Protein AF-A0A9D9XX70-F1 (afdb_monomer_lite)

Foldseek 3Di:
DVLLLVCCLPVFDVRRDLCSSCVSVVHDSVVSCVVAVGSVRVLVVLLVVLVVVLVVVVVVPVPDPPDALLVLLLSCAPQDDVSLSSLSNVVSLVVVLVPDVVSVVVVVVVLVVQLVVQQCRLCVPHDRDPLSSVLSVQLNVQSNVLRVVCSVCVVVNHSVNSSVSSCVSVVVSSVVSVD

Radius of gyration: 17.93 Å; chains: 1; bounding box: 42×32×55 Å

Structure (mmCIF, N/CA/C/O backbone):
data_AF-A0A9D9XX70-F1
#
_entry.id   AF-A0A9D9XX70-F1
#
loop_
_atom_site.group_PDB
_atom_site.id
_atom_site.type_symbol
_atom_site.label_atom_id
_atom_site.label_alt_id
_atom_site.label_comp_id
_atom_site.label_asym_id
_atom_site.label_entity_id
_atom_site.label_seq_id
_atom_site.pdbx_PDB_ins_code
_atom_site.Cartn_x
_atom_site.Cartn_y
_atom_site.Cartn_z
_atom_site.occupancy
_atom_site.B_iso_or_equiv
_atom_site.auth_seq_id
_atom_site.auth_comp_id
_atom_site.auth_asym_id
_atom_site.auth_atom_id
_atom_site.pdbx_PDB_model_num
ATOM 1 N N . MET A 1 1 ? -7.829 -6.824 15.091 1.00 89.25 1 MET A N 1
ATOM 2 C CA . MET A 1 1 ? -7.444 -5.856 14.038 1.00 89.25 1 MET A CA 1
ATOM 3 C C . MET A 1 1 ? -8.499 -5.612 12.961 1.00 89.25 1 MET A C 1
ATOM 5 O O . MET A 1 1 ? -8.676 -4.464 12.578 1.00 89.25 1 MET A O 1
ATOM 9 N N . GLN A 1 2 ? -9.238 -6.624 12.497 1.00 88.69 2 GLN A N 1
ATOM 10 C CA . GLN A 1 2 ? -10.241 -6.464 11.430 1.00 88.69 2 GLN A CA 1
ATOM 11 C C . GLN A 1 2 ? -11.270 -5.337 11.664 1.00 88.69 2 GLN A C 1
ATOM 13 O O . GLN A 1 2 ? -11.455 -4.502 10.784 1.00 88.69 2 GLN A O 1
ATOM 18 N N . CYS A 1 3 ? -11.866 -5.244 12.857 1.00 91.31 3 CYS A N 1
ATOM 19 C CA . CYS A 1 3 ? -12.809 -4.168 13.195 1.00 91.31 3 CYS A CA 1
ATOM 20 C C . CYS A 1 3 ? -12.170 -2.773 13.118 1.00 91.31 3 CYS A C 1
ATOM 22 O O . CYS A 1 3 ? -12.791 -1.819 12.665 1.00 91.31 3 CYS A O 1
ATOM 24 N N . ALA A 1 4 ? -10.895 -2.643 13.496 1.00 89.19 4 ALA A N 1
ATOM 25 C CA . ALA A 1 4 ? -10.173 -1.378 13.388 1.00 89.19 4 ALA A CA 1
ATOM 26 C C . ALA A 1 4 ? -10.016 -0.934 11.921 1.00 89.19 4 ALA A C 1
ATOM 28 O O . ALA A 1 4 ? -10.141 0.250 11.624 1.00 89.19 4 ALA A O 1
ATOM 29 N N . PHE A 1 5 ? -9.805 -1.882 11.000 1.00 88.50 5 PHE A N 1
ATOM 30 C CA . PHE A 1 5 ? -9.734 -1.609 9.561 1.00 88.50 5 PHE A CA 1
ATOM 31 C C . PHE A 1 5 ? -11.091 -1.183 9.008 1.00 88.50 5 PHE A C 1
ATOM 33 O O . PHE A 1 5 ? -11.151 -0.233 8.237 1.00 88.50 5 PHE A O 1
ATOM 40 N N . GLN A 1 6 ? -12.172 -1.840 9.435 1.00 88.94 6 GLN A N 1
ATOM 41 C CA . GLN A 1 6 ? -13.535 -1.469 9.045 1.00 88.94 6 GLN A CA 1
ATOM 42 C C . GLN A 1 6 ? -13.878 -0.048 9.506 1.00 88.94 6 GLN A C 1
ATOM 44 O O . GLN A 1 6 ? -14.380 0.741 8.710 1.00 88.94 6 GLN A O 1
ATOM 49 N N . VAL A 1 7 ? -13.534 0.315 10.749 1.00 90.19 7 VAL A N 1
ATOM 50 C CA . VAL A 1 7 ? -13.701 1.691 11.247 1.00 90.19 7 VAL A CA 1
ATOM 51 C C . VAL A 1 7 ? -12.863 2.675 10.428 1.00 90.19 7 VAL A C 1
ATOM 53 O O . VAL A 1 7 ? -13.391 3.698 10.011 1.00 90.19 7 VAL A O 1
ATOM 56 N N . LEU A 1 8 ? -11.589 2.377 10.148 1.00 88.06 8 LEU A N 1
ATOM 57 C CA . LEU A 1 8 ? -10.729 3.259 9.343 1.00 88.06 8 LEU A CA 1
ATOM 58 C C . LEU A 1 8 ? -11.250 3.460 7.918 1.00 88.06 8 LEU A C 1
ATOM 60 O O . LEU A 1 8 ? -11.256 4.582 7.422 1.00 88.06 8 LEU A O 1
ATOM 64 N N . ALA A 1 9 ? -11.670 2.385 7.258 1.00 86.56 9 ALA A N 1
ATOM 65 C CA . ALA A 1 9 ? -12.127 2.431 5.878 1.00 86.56 9 ALA A CA 1
ATOM 66 C C . ALA A 1 9 ? -13.504 3.092 5.730 1.00 86.56 9 ALA A C 1
ATOM 68 O O . ALA A 1 9 ? -13.751 3.760 4.728 1.00 86.56 9 ALA A O 1
ATOM 69 N N . ARG A 1 10 ? -14.397 2.917 6.714 1.00 87.06 10 ARG A N 1
ATOM 70 C CA . ARG A 1 10 ? -15.751 3.488 6.704 1.00 87.06 10 ARG A CA 1
ATOM 71 C C . ARG A 1 10 ? -15.791 4.918 7.238 1.00 87.06 10 ARG A C 1
ATOM 73 O O . ARG A 1 10 ? -16.400 5.779 6.614 1.00 87.06 10 ARG A O 1
ATOM 80 N N . ASP A 1 11 ? -15.155 5.160 8.383 1.00 85.00 11 ASP A N 1
ATOM 81 C CA . ASP A 1 11 ? -15.318 6.393 9.163 1.00 85.00 11 ASP A CA 1
ATOM 82 C C . ASP A 1 11 ? -14.087 7.322 9.077 1.00 85.00 11 ASP A C 1
ATOM 84 O O . ASP A 1 11 ? -14.099 8.431 9.620 1.00 85.00 11 ASP A O 1
ATOM 88 N N . GLY A 1 12 ? -13.008 6.878 8.422 1.00 81.38 12 GLY A N 1
ATOM 89 C CA . GLY A 1 12 ? -11.756 7.620 8.318 1.00 81.38 12 GLY A CA 1
ATOM 90 C C . GLY A 1 12 ? -10.986 7.724 9.641 1.00 81.38 12 GLY A C 1
ATOM 91 O O . GLY A 1 12 ? -11.297 7.095 10.652 1.00 81.38 12 GLY A O 1
ATOM 92 N N . LEU A 1 13 ? -9.930 8.542 9.639 1.00 79.44 13 LEU A N 1
ATOM 93 C CA . LEU A 1 13 ? -9.047 8.721 10.801 1.00 79.44 13 LEU A CA 1
ATOM 94 C C . LEU A 1 13 ? -9.643 9.519 11.951 1.00 79.44 13 LEU A C 1
ATOM 96 O O . LEU A 1 13 ? -9.263 9.307 13.104 1.00 79.44 13 LEU A O 1
ATOM 100 N N . GLU A 1 14 ? -10.486 10.497 11.631 1.00 77.31 14 GLU A N 1
ATOM 101 C CA . GLU A 1 14 ? -11.054 11.411 12.621 1.00 77.31 14 GLU A CA 1
ATOM 102 C C . GLU A 1 14 ? -11.877 10.619 13.641 1.00 77.31 14 GLU A C 1
ATOM 104 O O . GLU A 1 14 ? -11.680 10.740 14.850 1.00 77.31 14 GLU A O 1
ATOM 109 N N . SER A 1 15 ? -12.678 9.684 13.134 1.00 78.31 15 SER A N 1
ATOM 110 C CA . SER A 1 15 ? -13.492 8.764 13.926 1.00 78.31 15 SER A CA 1
ATOM 111 C C . SER A 1 15 ? -12.718 7.552 14.457 1.00 78.31 15 SER A C 1
ATOM 113 O O . SER A 1 15 ? -13.273 6.750 15.214 1.00 78.31 15 SER A O 1
ATOM 115 N N . PHE A 1 16 ? -11.441 7.382 14.092 1.00 85.25 16 PHE A N 1
ATOM 116 C CA . PHE A 1 16 ? -10.642 6.249 14.546 1.00 85.25 16 PHE A CA 1
ATOM 117 C C . PHE A 1 16 ? -10.208 6.440 16.002 1.00 85.25 16 PHE A C 1
ATOM 119 O O . PHE A 1 16 ? -9.296 7.209 16.317 1.00 85.25 16 PHE A O 1
ATOM 126 N N . ALA A 1 17 ? -10.887 5.738 16.906 1.00 88.25 17 ALA A N 1
ATOM 127 C CA . ALA A 1 17 ? -10.658 5.807 18.342 1.00 88.25 17 ALA A CA 1
ATOM 128 C C . ALA A 1 17 ? -10.858 4.438 18.994 1.00 88.25 17 ALA A C 1
ATOM 130 O O . ALA A 1 17 ? -11.697 3.649 18.559 1.00 88.25 17 ALA A O 1
ATOM 131 N N . MET A 1 18 ? -10.155 4.190 20.100 1.00 91.31 18 MET A N 1
ATOM 132 C CA . MET A 1 18 ? -10.226 2.922 20.839 1.00 91.31 18 MET A CA 1
ATOM 133 C C . MET A 1 18 ? -11.663 2.542 21.216 1.00 91.31 18 MET A C 1
ATOM 135 O O . MET A 1 18 ? -12.067 1.399 21.035 1.00 91.31 18 MET A O 1
ATOM 139 N N . ARG A 1 19 ? -12.478 3.515 21.652 1.00 91.44 19 ARG A N 1
ATOM 140 C CA . ARG A 1 19 ? -13.901 3.301 21.965 1.00 91.44 19 ARG A CA 1
ATOM 141 C C . ARG A 1 19 ? -14.720 2.870 20.745 1.00 91.44 19 ARG A C 1
ATOM 143 O O . ARG A 1 19 ? -15.584 2.012 20.877 1.00 91.44 19 ARG A O 1
ATOM 150 N N . ARG A 1 20 ? -14.458 3.458 19.574 1.00 91.25 20 ARG A N 1
ATOM 151 C CA . ARG A 1 20 ? -15.148 3.112 18.320 1.00 91.25 20 ARG A CA 1
ATOM 152 C C . ARG A 1 20 ? -14.764 1.712 17.857 1.00 91.25 20 ARG A C 1
ATOM 154 O O . ARG A 1 20 ? -15.638 0.944 17.482 1.00 91.25 20 ARG A O 1
ATOM 161 N N . VAL A 1 21 ? -13.487 1.352 17.978 1.00 92.06 21 VAL A N 1
ATOM 162 C CA . VAL A 1 21 ? -13.020 -0.012 17.694 1.00 92.06 21 VAL A CA 1
ATOM 163 C C . VAL A 1 21 ? -13.613 -1.024 18.675 1.00 92.06 21 VAL A C 1
ATOM 165 O O . VAL A 1 21 ? -14.021 -2.093 18.241 1.00 92.06 21 VAL A O 1
ATOM 168 N N . ALA A 1 22 ? -13.726 -0.687 19.965 1.00 92.69 22 ALA A N 1
ATOM 169 C CA . ALA A 1 22 ? -14.385 -1.540 20.956 1.00 92.69 22 ALA A CA 1
ATOM 170 C C . ALA A 1 22 ? -15.858 -1.799 20.596 1.00 92.69 22 ALA A C 1
ATOM 172 O O . ALA A 1 22 ? -16.311 -2.940 20.621 1.00 92.69 22 ALA A O 1
ATOM 173 N N . GLN A 1 23 ? -16.582 -0.743 20.208 1.00 93.69 23 GLN A N 1
ATOM 174 C CA . GLN A 1 23 ? -17.973 -0.839 19.759 1.00 93.69 23 GLN A CA 1
ATOM 175 C C . GLN A 1 23 ? -18.112 -1.721 18.515 1.00 93.69 23 GLN A C 1
ATOM 177 O O . GLN A 1 23 ? -18.938 -2.627 18.516 1.00 93.69 23 GLN A O 1
ATOM 182 N N . GLU A 1 24 ? -17.284 -1.500 17.491 1.00 94.25 24 GLU A N 1
ATOM 183 C CA . GLU A 1 24 ? -17.282 -2.320 16.272 1.00 94.25 24 GLU A CA 1
ATOM 184 C C . GLU A 1 24 ? -16.932 -3.789 16.567 1.00 94.25 24 GLU A C 1
ATOM 186 O O . GLU A 1 24 ? -17.471 -4.698 15.947 1.00 94.25 24 GLU A O 1
ATOM 191 N N . ALA A 1 25 ? -16.045 -4.033 17.537 1.00 93.06 25 ALA A N 1
ATOM 192 C CA . ALA A 1 25 ? -15.636 -5.372 17.955 1.00 93.06 25 ALA A CA 1
ATOM 193 C C . ALA A 1 25 ? -16.610 -6.047 18.939 1.00 93.06 25 ALA A C 1
ATOM 195 O O . ALA A 1 25 ? -16.367 -7.186 19.337 1.00 93.06 25 ALA A O 1
ATOM 196 N N . GLY A 1 26 ? -17.676 -5.362 19.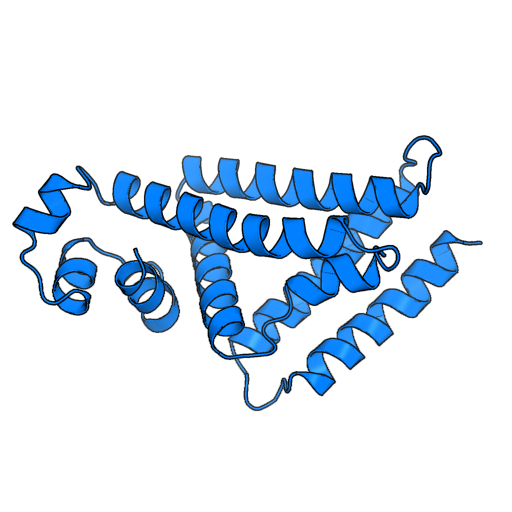371 1.00 94.44 26 GLY A N 1
ATOM 197 C CA . GLY A 1 26 ? -18.617 -5.885 20.364 1.00 94.44 26 GLY A CA 1
ATOM 198 C C . GLY A 1 26 ? -17.983 -6.156 21.733 1.00 94.44 26 GLY A C 1
ATOM 199 O O . GLY A 1 26 ? -18.441 -7.039 22.455 1.00 94.44 26 GLY A O 1
ATOM 200 N N . CYS A 1 27 ? -16.917 -5.433 22.094 1.00 94.75 27 CYS A N 1
ATOM 201 C CA . CYS A 1 27 ? -16.175 -5.649 23.333 1.00 94.75 27 CYS A CA 1
ATOM 202 C C . CYS A 1 27 ? -16.079 -4.388 24.203 1.00 94.75 27 CYS A C 1
ATOM 204 O O . CYS A 1 27 ? -16.468 -3.283 23.817 1.00 94.75 27 CYS A O 1
ATOM 206 N N . THR A 1 28 ? -15.579 -4.551 25.430 1.00 94.50 28 THR A N 1
ATOM 207 C CA . THR A 1 28 ? -15.404 -3.426 26.352 1.00 94.50 28 THR A CA 1
ATOM 208 C C . THR A 1 28 ? -14.179 -2.596 25.975 1.00 94.50 28 THR A C 1
ATOM 210 O O . THR A 1 28 ? -13.170 -3.110 25.490 1.00 94.50 28 THR A O 1
ATOM 213 N N . ILE A 1 29 ? -14.222 -1.295 26.274 1.00 92.56 29 ILE A N 1
ATOM 214 C CA . ILE A 1 29 ? -13.047 -0.428 26.109 1.00 92.56 29 ILE A CA 1
ATOM 215 C C . ILE A 1 29 ? -11.864 -0.900 26.970 1.00 92.56 29 ILE A C 1
ATOM 217 O O . ILE A 1 29 ? -10.721 -0.784 26.546 1.00 92.56 29 ILE A O 1
ATOM 221 N N . GLY A 1 30 ? -12.142 -1.496 28.137 1.00 93.81 30 GLY A N 1
ATOM 222 C CA . GLY A 1 30 ? -11.124 -2.080 29.012 1.00 93.81 30 GLY A CA 1
ATOM 223 C C . GLY A 1 30 ? -10.350 -3.216 28.344 1.00 93.81 30 GLY A C 1
ATOM 224 O O . GLY A 1 30 ? -9.136 -3.285 28.498 1.00 93.81 30 GLY A O 1
ATOM 225 N N . LEU A 1 31 ? -11.019 -4.050 27.537 1.00 92.06 31 LEU A N 1
ATOM 226 C CA . LEU A 1 31 ? -10.341 -5.090 26.764 1.00 92.06 31 LEU A CA 1
ATOM 227 C C . LEU A 1 31 ? -9.423 -4.484 25.698 1.00 92.06 31 LEU A C 1
ATOM 229 O O . LEU A 1 31 ? -8.306 -4.950 25.533 1.00 92.06 31 LEU A O 1
ATOM 233 N N . ILE A 1 32 ? -9.847 -3.427 25.001 1.00 92.94 32 ILE A N 1
ATOM 234 C CA . ILE A 1 32 ? -8.985 -2.745 24.020 1.00 92.94 32 ILE A CA 1
ATOM 235 C C . ILE A 1 32 ? -7.781 -2.084 24.710 1.00 92.94 32 ILE A C 1
ATOM 237 O O . ILE A 1 32 ? -6.666 -2.222 24.216 1.00 92.94 32 ILE A O 1
ATOM 241 N N . ASN A 1 33 ? -7.984 -1.448 25.870 1.00 92.50 33 ASN A N 1
ATOM 242 C CA . ASN A 1 33 ? -6.913 -0.853 26.681 1.00 92.50 33 ASN A CA 1
ATOM 243 C C . ASN A 1 33 ? -5.898 -1.889 27.199 1.00 92.50 33 ASN A C 1
ATOM 245 O O . ASN A 1 33 ? -4.765 -1.531 27.495 1.00 92.50 33 ASN A O 1
ATOM 249 N N . HIS A 1 34 ? -6.286 -3.164 27.319 1.00 91.88 34 HIS A N 1
ATOM 250 C CA . HIS A 1 34 ? -5.357 -4.239 27.671 1.00 91.88 34 HIS A CA 1
ATOM 251 C C . HIS A 1 34 ? -4.342 -4.525 26.550 1.00 91.88 34 HIS A C 1
ATOM 253 O O . HIS A 1 34 ? -3.206 -4.885 26.837 1.00 91.88 34 HIS A O 1
ATOM 259 N N . TRP A 1 35 ? -4.741 -4.347 25.285 1.00 89.56 35 TRP A N 1
ATOM 260 C CA . TRP A 1 35 ? -3.894 -4.607 24.112 1.00 89.56 35 TRP A CA 1
ATOM 261 C C . TRP A 1 35 ? -3.174 -3.364 23.588 1.00 89.56 35 TRP A C 1
ATOM 263 O O . TRP A 1 35 ? -2.088 -3.478 23.025 1.00 89.56 35 TRP A O 1
ATOM 273 N N . PHE A 1 36 ? -3.773 -2.184 23.744 1.00 92.56 36 PHE A N 1
ATOM 274 C CA . PHE A 1 36 ? -3.232 -0.925 23.241 1.00 92.56 36 PHE A CA 1
ATOM 275 C C . PHE A 1 36 ? -3.281 0.120 24.347 1.00 92.56 36 PHE A C 1
ATOM 277 O O . PHE A 1 36 ? -4.359 0.455 24.832 1.00 92.56 36 PHE A O 1
ATOM 284 N N . SER A 1 37 ? -2.127 0.663 24.724 1.00 89.75 37 SER A N 1
ATOM 285 C CA . SER A 1 37 ? -2.041 1.663 25.794 1.00 89.75 37 SER A CA 1
ATOM 286 C C . SER A 1 37 ? -2.476 3.055 25.326 1.00 89.75 37 SER A C 1
ATOM 288 O O . SER A 1 37 ? -2.776 3.923 26.143 1.00 89.75 37 SER A O 1
ATOM 290 N N . SER A 1 38 ? -2.514 3.281 24.010 1.00 89.25 38 SER A N 1
ATOM 291 C CA . SER A 1 38 ? -2.839 4.566 23.394 1.00 89.25 38 SER A CA 1
ATOM 292 C C . SER A 1 38 ? -3.485 4.417 22.009 1.00 89.25 38 SER A C 1
ATOM 294 O O . SER A 1 38 ? -3.467 3.349 21.384 1.00 89.25 38 SER A O 1
ATOM 296 N N . LYS A 1 39 ? -4.036 5.524 21.487 1.00 85.06 39 LYS A N 1
ATOM 297 C CA . LYS A 1 39 ? -4.493 5.600 20.088 1.00 85.06 39 LYS A CA 1
ATOM 298 C C . LYS A 1 39 ? -3.317 5.391 19.132 1.00 85.06 39 LYS A C 1
ATOM 300 O O . LYS A 1 39 ? -3.488 4.769 18.087 1.00 85.06 39 LYS A O 1
ATOM 305 N N . GLU A 1 40 ? -2.141 5.888 19.488 1.00 84.94 40 GLU A N 1
ATOM 306 C CA . GLU A 1 40 ? -0.900 5.753 18.732 1.00 84.94 40 GLU A CA 1
ATOM 307 C C . GLU A 1 40 ? -0.468 4.286 18.613 1.00 84.94 40 GLU A C 1
ATOM 309 O O . GLU A 1 40 ? -0.083 3.856 17.521 1.00 84.94 40 GLU A O 1
ATOM 314 N N . ASP A 1 41 ? -0.605 3.497 19.682 1.00 88.19 41 ASP A N 1
ATOM 315 C CA . ASP A 1 41 ? -0.323 2.055 19.660 1.00 88.19 41 ASP A CA 1
ATOM 316 C C . ASP A 1 41 ? -1.295 1.320 18.738 1.00 88.19 41 ASP A C 1
ATOM 318 O O . ASP A 1 41 ? -0.882 0.522 17.896 1.00 88.19 41 ASP A O 1
ATOM 322 N N . LEU A 1 42 ? -2.588 1.644 18.830 1.00 89.19 42 LEU A N 1
ATOM 323 C CA . LEU A 1 42 ? -3.617 1.077 17.958 1.00 89.19 42 LEU A CA 1
ATOM 324 C C . LEU A 1 42 ? -3.374 1.429 16.479 1.00 89.19 42 LEU A C 1
ATOM 326 O O . LEU A 1 42 ? -3.517 0.574 15.606 1.00 89.19 42 LEU A O 1
ATOM 330 N N . VAL A 1 43 ? -2.989 2.675 16.182 1.00 87.19 43 VAL A N 1
ATOM 331 C CA . VAL A 1 43 ? -2.608 3.122 14.830 1.00 87.19 43 VAL A CA 1
ATOM 332 C C . VAL A 1 43 ? -1.389 2.354 14.327 1.00 87.19 43 VAL A C 1
ATOM 334 O O . VAL A 1 43 ? -1.379 1.911 13.181 1.00 87.19 43 VAL A O 1
ATOM 337 N N . THR A 1 44 ? -0.370 2.189 15.169 1.00 86.31 44 THR A N 1
ATOM 338 C CA . THR A 1 44 ? 0.865 1.479 14.814 1.00 86.31 44 THR A CA 1
ATOM 339 C C . THR A 1 44 ? 0.585 0.006 14.531 1.00 86.31 44 THR A C 1
ATOM 341 O O . THR A 1 44 ? 1.038 -0.525 13.518 1.00 86.31 44 THR A O 1
ATOM 344 N N . ALA A 1 45 ? -0.231 -0.641 15.365 1.00 89.06 45 ALA A N 1
ATOM 345 C CA . ALA A 1 45 ? -0.677 -2.010 15.140 1.00 89.06 45 ALA A CA 1
ATOM 346 C C . ALA A 1 45 ? -1.496 -2.140 13.847 1.00 89.06 45 ALA A C 1
ATOM 348 O O . ALA A 1 45 ? -1.275 -3.065 13.068 1.00 89.06 45 ALA A O 1
ATOM 349 N N . ALA A 1 46 ? -2.389 -1.184 13.570 1.00 89.25 46 ALA A N 1
ATOM 350 C CA . ALA A 1 46 ? -3.141 -1.151 12.319 1.00 89.25 46 ALA A CA 1
ATOM 351 C C . ALA A 1 46 ? -2.245 -0.989 11.087 1.00 89.25 46 ALA A C 1
ATOM 353 O O . ALA A 1 46 ? -2.474 -1.640 10.069 1.00 89.25 46 ALA A O 1
ATOM 354 N N . TRP A 1 47 ? -1.214 -0.152 11.180 1.00 87.56 47 TRP A N 1
ATOM 355 C CA . TRP A 1 47 ? -0.238 0.030 10.113 1.00 87.56 47 TRP A CA 1
ATOM 356 C C . TRP A 1 47 ? 0.553 -1.257 9.844 1.00 87.56 47 TRP A C 1
ATOM 358 O O . TRP A 1 47 ? 0.704 -1.656 8.689 1.00 87.56 47 TRP A O 1
ATOM 368 N N . ASN A 1 48 ? 1.037 -1.920 10.897 1.00 87.44 48 ASN A N 1
ATOM 369 C CA . ASN A 1 48 ? 1.818 -3.152 10.772 1.00 87.44 48 ASN A CA 1
ATOM 370 C C . ASN A 1 48 ? 0.990 -4.290 10.164 1.00 87.44 48 ASN A C 1
ATOM 372 O O . ASN A 1 48 ? 1.440 -4.920 9.214 1.00 87.44 48 ASN A O 1
ATOM 376 N N . GLU A 1 49 ? -0.251 -4.471 10.618 1.00 88.81 49 GLU A N 1
ATOM 377 C CA . GLU A 1 49 ? -1.194 -5.425 10.023 1.00 88.81 49 GLU A CA 1
ATOM 378 C C . GLU A 1 49 ? -1.417 -5.140 8.523 1.00 88.81 49 GLU A C 1
ATOM 380 O O . GLU A 1 49 ? -1.499 -6.061 7.711 1.00 88.81 49 GLU A O 1
ATOM 385 N N . ALA A 1 50 ? -1.501 -3.864 8.122 1.00 86.06 50 ALA A N 1
ATOM 386 C CA . ALA A 1 50 ? -1.715 -3.499 6.721 1.00 86.06 50 ALA A CA 1
ATOM 387 C C . ALA A 1 50 ? -0.496 -3.866 5.860 1.00 86.06 50 ALA A C 1
ATOM 389 O O . ALA A 1 50 ? -0.658 -4.393 4.757 1.00 86.06 50 ALA A O 1
ATOM 390 N N . LEU A 1 51 ? 0.715 -3.638 6.381 1.00 84.19 51 LEU A N 1
ATOM 391 C CA . LEU A 1 51 ? 1.958 -4.079 5.745 1.00 84.19 51 LEU A CA 1
ATOM 392 C C . LEU A 1 51 ? 2.044 -5.604 5.653 1.00 84.19 51 LEU A C 1
ATOM 394 O O . LEU A 1 51 ? 2.443 -6.124 4.616 1.00 84.19 51 LEU A O 1
ATOM 398 N N . GLU A 1 52 ? 1.673 -6.330 6.705 1.00 86.06 52 GLU A N 1
ATOM 399 C CA . GLU A 1 52 ? 1.697 -7.795 6.707 1.00 86.06 52 GLU A CA 1
ATOM 400 C C . GLU A 1 52 ? 0.756 -8.376 5.650 1.00 86.06 52 GLU A C 1
ATOM 402 O O . GLU A 1 52 ? 1.169 -9.246 4.885 1.00 86.06 52 GLU A O 1
ATOM 407 N N . ARG A 1 53 ? -0.463 -7.839 5.515 1.00 83.38 53 ARG A N 1
ATOM 408 C CA . ARG A 1 53 ? -1.411 -8.247 4.462 1.00 83.38 53 ARG A CA 1
ATOM 409 C C . ARG A 1 53 ? -0.885 -7.969 3.057 1.00 83.38 53 ARG A C 1
ATOM 411 O O . ARG A 1 53 ? -1.018 -8.809 2.164 1.00 83.38 53 ARG A O 1
ATOM 418 N N . GLU A 1 54 ? -0.270 -6.806 2.851 1.00 80.44 54 GLU A N 1
ATOM 419 C CA . GLU A 1 54 ? 0.363 -6.455 1.577 1.00 80.44 54 GLU A CA 1
ATOM 420 C C . GLU A 1 54 ? 1.540 -7.395 1.250 1.00 80.44 54 GLU A C 1
ATOM 422 O O . GLU A 1 54 ? 1.664 -7.879 0.118 1.00 80.44 54 GLU A O 1
ATOM 427 N N . ASN A 1 55 ? 2.386 -7.689 2.239 1.00 80.31 55 ASN A N 1
ATOM 428 C CA . ASN A 1 55 ? 3.562 -8.545 2.092 1.00 80.31 55 ASN A CA 1
ATOM 429 C C . ASN A 1 55 ? 3.187 -10.011 1.866 1.00 80.31 55 ASN A C 1
ATOM 431 O O . ASN A 1 55 ? 3.751 -10.639 0.972 1.00 80.31 55 ASN A O 1
ATOM 435 N N . ALA A 1 56 ? 2.211 -10.539 2.608 1.00 80.31 56 ALA A N 1
ATOM 436 C CA . ALA A 1 56 ? 1.716 -11.903 2.442 1.00 80.31 56 ALA A CA 1
ATOM 437 C C . ALA A 1 56 ? 1.199 -12.124 1.017 1.00 80.31 56 ALA A C 1
ATOM 439 O O . ALA A 1 56 ? 1.611 -13.065 0.347 1.00 80.31 56 ALA A O 1
ATOM 440 N N . ARG A 1 57 ? 0.418 -11.173 0.481 1.00 74.56 57 ARG A N 1
ATOM 441 C CA . ARG A 1 57 ? 0.029 -11.215 -0.935 1.00 74.56 57 ARG A CA 1
ATOM 442 C C . ARG A 1 57 ? 1.234 -11.157 -1.869 1.00 74.56 57 ARG A C 1
ATOM 444 O O . ARG A 1 57 ? 1.117 -11.582 -3.011 1.00 74.56 57 ARG A O 1
ATOM 451 N N . SER A 1 58 ? 2.330 -10.496 -1.483 1.00 69.38 58 SER A N 1
ATOM 452 C CA . SER A 1 58 ? 3.518 -10.266 -2.332 1.00 69.38 58 SER A CA 1
ATOM 453 C C . SER A 1 58 ? 4.409 -11.487 -2.461 1.00 69.38 58 SER A C 1
ATOM 455 O O . SER A 1 58 ? 4.938 -11.719 -3.548 1.00 69.38 58 SER A O 1
ATOM 457 N N . ALA A 1 59 ? 4.499 -12.294 -1.408 1.00 67.81 59 ALA A N 1
ATOM 458 C CA . ALA A 1 59 ? 5.265 -13.532 -1.407 1.00 67.81 59 ALA A CA 1
ATOM 459 C C . ALA A 1 59 ? 4.795 -14.520 -2.494 1.00 67.81 59 ALA A C 1
ATOM 461 O O . ALA A 1 59 ? 5.630 -15.081 -3.198 1.00 67.81 59 ALA A O 1
ATOM 462 N N . ASP A 1 60 ? 3.482 -14.640 -2.713 1.00 63.31 60 ASP A N 1
ATOM 463 C CA . ASP A 1 60 ? 2.897 -15.588 -3.679 1.00 63.31 60 ASP A CA 1
ATOM 464 C C . ASP A 1 60 ? 3.194 -15.267 -5.152 1.00 63.31 60 ASP A C 1
ATOM 466 O O . ASP A 1 60 ? 3.052 -16.126 -6.016 1.00 63.31 60 ASP A O 1
ATOM 470 N N . VAL A 1 61 ? 3.572 -14.025 -5.469 1.00 59.53 61 VAL A N 1
ATOM 471 C CA . VAL A 1 61 ? 3.793 -13.584 -6.860 1.00 59.53 61 VAL A CA 1
ATOM 472 C C . VAL A 1 61 ? 5.276 -13.517 -7.207 1.00 59.53 61 VAL A C 1
ATOM 474 O O . VAL A 1 61 ? 5.645 -13.770 -8.353 1.00 59.53 61 VAL A O 1
ATOM 477 N N . LEU A 1 62 ? 6.130 -13.227 -6.222 1.00 60.22 62 LEU A N 1
ATOM 478 C CA . LEU A 1 62 ? 7.588 -13.235 -6.382 1.00 60.22 62 LEU A CA 1
ATOM 479 C C . LEU A 1 62 ? 8.145 -14.633 -6.695 1.00 60.22 62 LEU A C 1
ATOM 481 O O . LEU A 1 62 ? 9.256 -14.740 -7.201 1.00 60.22 62 LEU A O 1
ATOM 485 N N . SER A 1 63 ? 7.379 -15.688 -6.414 1.00 58.00 63 SER A N 1
ATOM 486 C CA . SER A 1 63 ? 7.714 -17.083 -6.713 1.00 58.00 63 SER A CA 1
ATOM 487 C C . SER A 1 63 ? 7.292 -17.544 -8.115 1.00 58.00 63 SER A C 1
ATOM 489 O O . SER A 1 63 ? 7.504 -18.705 -8.457 1.00 58.00 63 SER A O 1
ATOM 491 N N . THR A 1 64 ? 6.693 -16.666 -8.930 1.00 58.81 64 THR A N 1
ATOM 492 C CA . THR A 1 64 ? 6.213 -17.008 -10.279 1.00 58.81 64 THR A CA 1
ATOM 493 C C . THR A 1 64 ? 7.121 -16.439 -11.371 1.00 58.81 64 THR A C 1
ATOM 495 O O . THR A 1 64 ? 7.539 -15.284 -11.294 1.00 58.81 64 THR A O 1
ATOM 498 N N . ASP A 1 65 ? 7.330 -17.195 -12.455 1.00 53.62 65 ASP A N 1
ATOM 499 C CA . ASP A 1 65 ? 8.082 -16.763 -13.653 1.00 53.62 65 ASP A CA 1
ATOM 500 C C . ASP A 1 65 ? 7.445 -15.556 -14.391 1.00 53.62 65 ASP A C 1
ATOM 502 O O . ASP A 1 65 ? 8.007 -15.024 -15.345 1.00 53.62 65 ASP A O 1
ATOM 506 N N . ALA A 1 66 ? 6.269 -15.088 -13.949 1.00 59.03 66 ALA A N 1
ATOM 507 C CA . ALA A 1 66 ? 5.510 -13.972 -14.520 1.00 59.03 66 ALA A CA 1
ATOM 508 C C . ALA A 1 66 ? 5.701 -12.629 -13.772 1.00 59.03 66 ALA A C 1
ATOM 510 O O . ALA A 1 66 ? 4.899 -11.693 -13.930 1.00 59.03 66 ALA A O 1
ATOM 511 N N . PHE A 1 67 ? 6.728 -12.509 -12.924 1.00 74.25 67 PHE A N 1
ATOM 512 C CA . PHE A 1 67 ? 7.007 -11.269 -12.199 1.00 74.25 67 PHE A CA 1
ATOM 513 C C . PHE A 1 67 ? 7.456 -10.149 -13.154 1.00 74.25 67 PHE A C 1
ATOM 515 O O . PHE A 1 67 ? 8.463 -10.248 -13.848 1.00 74.25 67 PHE A O 1
ATOM 522 N N . SER A 1 68 ? 6.681 -9.065 -13.212 1.00 85.19 68 SER A N 1
ATOM 523 C CA . SER A 1 68 ? 6.890 -7.927 -14.110 1.00 85.19 68 SER A CA 1
ATOM 524 C C . SER A 1 68 ? 6.462 -6.624 -13.438 1.00 85.19 68 SER A C 1
ATOM 526 O O . SER A 1 68 ? 5.712 -6.627 -12.463 1.00 85.19 68 SER A O 1
ATOM 528 N N . VAL A 1 69 ? 6.865 -5.487 -14.010 1.00 88.44 69 VAL A N 1
ATOM 529 C CA . VAL A 1 69 ? 6.388 -4.147 -13.617 1.00 88.44 69 VAL A CA 1
ATOM 530 C C . VAL A 1 69 ? 4.857 -4.088 -13.538 1.00 88.44 69 VAL A C 1
ATOM 532 O O . VAL A 1 69 ? 4.293 -3.602 -12.557 1.00 88.44 69 VAL A O 1
ATOM 535 N N . ALA A 1 70 ? 4.174 -4.620 -14.555 1.00 89.38 70 ALA A N 1
ATOM 536 C CA . ALA A 1 70 ? 2.719 -4.593 -14.625 1.00 89.38 70 ALA A CA 1
ATOM 537 C C . ALA A 1 70 ? 2.076 -5.485 -13.555 1.00 89.38 70 ALA A C 1
ATOM 539 O O . ALA A 1 70 ? 1.130 -5.051 -12.897 1.00 89.38 70 ALA A O 1
ATOM 540 N N . SER A 1 71 ? 2.593 -6.702 -13.345 1.00 87.06 71 SER A N 1
ATOM 541 C CA . SER A 1 71 ? 2.067 -7.597 -12.309 1.00 87.06 71 SER A CA 1
ATOM 542 C C . SER A 1 71 ? 2.366 -7.086 -10.900 1.00 87.06 71 SER A C 1
ATOM 544 O O . SER A 1 71 ? 1.513 -7.240 -10.032 1.00 87.06 71 SER A O 1
ATOM 546 N N . LEU A 1 72 ? 3.490 -6.393 -10.672 1.00 87.94 72 LEU A N 1
ATOM 547 C CA . LEU A 1 72 ? 3.786 -5.745 -9.392 1.00 87.94 72 LEU A CA 1
ATOM 548 C C . LEU A 1 72 ? 2.773 -4.631 -9.070 1.00 87.94 72 LEU A C 1
ATOM 550 O O . LEU A 1 72 ? 2.207 -4.604 -7.979 1.00 87.94 72 LEU A O 1
ATOM 554 N N . LEU A 1 73 ? 2.501 -3.736 -10.022 1.00 91.50 73 LEU A N 1
ATOM 555 C CA . LEU A 1 73 ? 1.607 -2.591 -9.809 1.00 91.50 73 LEU A CA 1
ATOM 556 C C . LEU A 1 73 ? 0.125 -2.985 -9.758 1.00 91.50 73 LEU A C 1
ATOM 558 O O . LEU A 1 73 ? -0.644 -2.403 -8.994 1.00 91.50 73 LEU A O 1
ATOM 562 N N . ALA A 1 74 ? -0.286 -4.000 -10.524 1.00 90.88 74 ALA A N 1
ATOM 563 C CA . ALA A 1 74 ? -1.674 -4.460 -10.560 1.00 90.88 74 ALA A CA 1
ATOM 564 C C . ALA A 1 74 ? -2.178 -4.999 -9.208 1.00 90.88 74 ALA A C 1
ATOM 566 O O . ALA A 1 74 ? -3.385 -5.044 -8.974 1.00 90.88 74 ALA A O 1
ATOM 567 N N . ARG A 1 75 ? -1.272 -5.390 -8.306 1.00 87.56 75 ARG A N 1
ATOM 568 C CA . ARG A 1 75 ? -1.591 -5.933 -6.973 1.00 87.56 75 ARG A CA 1
ATOM 569 C C . ARG A 1 75 ? -2.151 -4.895 -6.009 1.00 87.56 75 ARG A C 1
ATOM 571 O O . ARG A 1 75 ? -2.817 -5.258 -5.040 1.00 87.56 75 ARG A O 1
ATOM 578 N N . SER A 1 76 ? -1.868 -3.625 -6.265 1.00 89.00 76 SER A N 1
ATOM 579 C CA . SER A 1 76 ? -2.367 -2.512 -5.463 1.00 89.00 76 SER A CA 1
ATOM 580 C C . SER A 1 76 ? -3.755 -2.049 -5.908 1.00 89.00 76 SER A C 1
ATOM 582 O O . SER A 1 76 ? -4.379 -1.256 -5.212 1.00 89.00 76 SER A O 1
ATOM 584 N N . LEU A 1 77 ? -4.260 -2.555 -7.042 1.00 94.50 77 LEU A N 1
ATOM 585 C CA . LEU A 1 77 ? -5.558 -2.156 -7.575 1.00 94.50 77 LEU A CA 1
ATOM 586 C C . LEU A 1 77 ? -6.714 -2.701 -6.710 1.00 94.50 77 LEU A C 1
ATOM 588 O O . LEU A 1 77 ? -6.768 -3.912 -6.460 1.00 94.50 77 LEU A O 1
ATOM 592 N N . PRO A 1 78 ? -7.686 -1.860 -6.308 1.00 95.81 78 PRO A N 1
ATOM 593 C CA . PRO A 1 78 ? -8.854 -2.262 -5.526 1.00 95.81 78 PRO A CA 1
ATOM 594 C C . PRO A 1 78 ? -9.913 -2.947 -6.407 1.00 95.81 78 PRO A C 1
ATOM 596 O O . PRO A 1 78 ? -11.013 -2.443 -6.630 1.00 95.81 78 PRO A O 1
ATOM 599 N N . ILE A 1 79 ? -9.574 -4.121 -6.941 1.00 95.31 79 ILE A N 1
ATOM 600 C CA . ILE A 1 79 ? -10.412 -4.873 -7.891 1.00 95.31 79 ILE A CA 1
ATOM 601 C C . ILE A 1 79 ? -11.540 -5.682 -7.231 1.00 95.31 79 ILE A C 1
ATOM 603 O O . ILE A 1 79 ? -12.347 -6.290 -7.932 1.00 95.31 79 ILE A O 1
ATOM 607 N N . ASN A 1 80 ? -11.580 -5.732 -5.901 1.00 93.69 80 ASN A N 1
ATOM 608 C CA . ASN A 1 80 ? -12.633 -6.366 -5.111 1.00 93.69 80 ASN A CA 1
ATOM 609 C C . ASN A 1 80 ? -12.812 -5.618 -3.780 1.00 93.69 80 ASN A C 1
ATOM 611 O O . ASN A 1 80 ? -12.002 -4.755 -3.442 1.00 93.69 80 ASN A O 1
ATOM 615 N N . GLU A 1 81 ? -13.855 -5.957 -3.019 1.00 91.12 81 GLU A N 1
ATOM 616 C CA . GLU A 1 81 ? -14.192 -5.231 -1.789 1.00 91.12 81 GLU A CA 1
ATOM 617 C C . GLU A 1 81 ? -13.091 -5.306 -0.724 1.00 91.12 81 GLU A C 1
ATOM 619 O O . GLU A 1 81 ? -12.788 -4.297 -0.097 1.00 91.12 81 GLU A O 1
ATOM 624 N N . ALA A 1 82 ? -12.435 -6.456 -0.552 1.00 88.94 82 ALA A N 1
ATOM 625 C CA . ALA A 1 82 ? -11.346 -6.587 0.417 1.00 88.94 82 ALA A CA 1
ATOM 626 C C . ALA A 1 82 ? -10.176 -5.645 0.080 1.00 88.94 82 ALA A C 1
ATOM 628 O O . ALA A 1 82 ? -9.707 -4.896 0.935 1.00 88.94 82 ALA A O 1
ATOM 629 N N . LEU A 1 83 ? -9.765 -5.611 -1.190 1.00 91.00 83 LEU A N 1
ATOM 630 C CA . LEU A 1 83 ? -8.707 -4.718 -1.666 1.00 91.00 83 LEU A CA 1
ATOM 631 C C . LEU A 1 83 ? -9.137 -3.248 -1.654 1.00 91.00 83 LEU A C 1
ATOM 633 O O . LEU A 1 83 ? -8.308 -2.366 -1.446 1.00 91.00 83 LEU A O 1
ATOM 637 N N . ARG A 1 84 ? -10.431 -2.971 -1.835 1.00 93.81 84 ARG A N 1
ATOM 638 C CA . ARG A 1 84 ? -10.991 -1.625 -1.694 1.00 93.81 84 ARG A CA 1
ATOM 639 C C . ARG A 1 84 ? -10.877 -1.123 -0.258 1.00 93.81 84 ARG A C 1
ATOM 641 O O . ARG A 1 84 ? -10.412 -0.008 -0.043 1.00 93.81 84 ARG A O 1
ATOM 648 N N . GLN A 1 85 ? -11.248 -1.951 0.715 1.00 90.38 85 GLN A N 1
ATOM 649 C CA . GLN A 1 85 ? -11.105 -1.637 2.138 1.00 90.38 85 GLN A CA 1
ATOM 650 C C . GLN A 1 85 ? -9.634 -1.389 2.498 1.00 90.38 85 GLN A C 1
ATOM 652 O O . GLN A 1 85 ? -9.322 -0.399 3.155 1.00 90.38 85 GLN A O 1
ATOM 657 N N . GLU A 1 86 ? -8.712 -2.221 2.003 1.00 89.75 86 GLU A N 1
ATOM 658 C CA . GLU A 1 86 ? -7.270 -1.997 2.176 1.00 89.75 86 GLU A CA 1
ATOM 659 C C . GLU A 1 86 ? -6.805 -0.667 1.562 1.00 89.75 86 GLU A C 1
ATOM 661 O O . GLU A 1 86 ? -6.082 0.086 2.212 1.00 89.75 86 GLU A O 1
ATOM 666 N N . ALA A 1 87 ? -7.239 -0.335 0.342 1.00 92.75 87 ALA A N 1
ATOM 667 C CA . ALA A 1 87 ? -6.904 0.933 -0.306 1.00 92.75 87 ALA A CA 1
ATOM 668 C C . ALA A 1 87 ? -7.401 2.151 0.496 1.00 92.75 87 ALA A C 1
ATOM 670 O O . ALA A 1 87 ? -6.674 3.136 0.631 1.00 92.75 87 ALA A O 1
ATOM 671 N N . LEU A 1 88 ? -8.599 2.075 1.085 1.00 92.75 88 LEU A N 1
ATOM 672 C CA . LEU A 1 88 ? -9.138 3.123 1.959 1.00 92.75 88 LEU A CA 1
ATOM 673 C C . LEU A 1 88 ? -8.345 3.256 3.264 1.00 92.75 88 LEU A C 1
ATOM 675 O O . LEU A 1 88 ? -8.057 4.374 3.690 1.00 92.75 88 LEU A O 1
ATOM 679 N N . VAL A 1 89 ? -7.928 2.141 3.870 1.00 90.44 89 VAL A N 1
ATOM 680 C CA . VAL A 1 89 ? -7.034 2.151 5.041 1.00 90.44 89 VAL A CA 1
ATOM 681 C C . VAL A 1 89 ? -5.696 2.810 4.694 1.00 90.44 89 VAL A C 1
ATOM 683 O O . VAL A 1 89 ? -5.196 3.644 5.451 1.00 90.44 89 VAL A O 1
ATOM 686 N N . TRP A 1 90 ? -5.124 2.502 3.529 1.00 91.38 90 TRP A N 1
ATOM 687 C CA . TRP A 1 90 ? -3.897 3.152 3.075 1.00 91.38 90 TRP A CA 1
ATOM 688 C C . TRP A 1 90 ? -4.082 4.649 2.840 1.00 91.38 90 TRP A C 1
ATOM 690 O O . TRP A 1 90 ? -3.253 5.433 3.305 1.00 91.38 90 TRP A O 1
ATOM 700 N N . LEU A 1 91 ? -5.176 5.060 2.196 1.00 92.38 91 LEU A N 1
ATOM 701 C CA . LEU A 1 91 ? -5.527 6.469 2.016 1.00 92.38 91 LEU A CA 1
ATOM 702 C C . LEU A 1 91 ? -5.679 7.188 3.365 1.00 92.38 91 LEU A C 1
ATOM 704 O O . LEU A 1 91 ? -5.149 8.287 3.540 1.00 92.38 91 LEU A O 1
ATOM 708 N N . ALA A 1 92 ? -6.321 6.545 4.343 1.00 91.06 92 ALA A N 1
ATOM 709 C CA . ALA A 1 92 ? -6.390 7.041 5.708 1.00 91.06 92 ALA A CA 1
ATOM 710 C C . ALA A 1 92 ? -4.972 7.244 6.266 1.00 91.06 92 ALA A C 1
ATOM 712 O O . ALA A 1 92 ? -4.621 8.358 6.632 1.00 91.06 92 ALA A O 1
ATOM 713 N N . PHE A 1 93 ? -4.076 6.255 6.230 1.00 90.06 93 PHE A N 1
ATOM 714 C CA . PHE A 1 93 ? -2.703 6.465 6.711 1.00 90.06 93 PHE A CA 1
ATOM 715 C C . PHE A 1 93 ? -1.928 7.566 5.969 1.00 90.06 93 PHE A C 1
ATOM 717 O O . PHE A 1 93 ? -1.130 8.276 6.591 1.00 90.06 93 PHE A O 1
ATOM 724 N N . ARG A 1 94 ? -2.170 7.764 4.666 1.00 91.06 94 ARG A N 1
ATOM 725 C CA . ARG A 1 94 ? -1.604 8.897 3.912 1.00 91.06 94 ARG A CA 1
ATOM 726 C C . ARG A 1 94 ? -2.059 10.229 4.499 1.00 91.06 94 ARG A C 1
ATOM 728 O O . ARG A 1 94 ? -1.209 11.087 4.729 1.00 91.06 94 ARG A O 1
ATOM 735 N N . ALA A 1 95 ? -3.343 10.379 4.815 1.00 90.81 95 ALA A N 1
ATOM 736 C CA . ALA A 1 95 ? -3.853 11.569 5.491 1.00 90.81 95 ALA A CA 1
ATOM 737 C C . ALA A 1 95 ? -3.238 11.736 6.895 1.00 90.81 95 ALA A C 1
ATOM 739 O O . ALA A 1 95 ? -2.786 12.826 7.241 1.00 90.81 95 ALA A O 1
ATOM 740 N N . LEU A 1 96 ? -3.106 10.651 7.673 1.00 87.44 96 LEU A N 1
ATOM 741 C CA . LEU A 1 96 ? -2.535 10.698 9.031 1.00 87.44 96 LEU A CA 1
ATOM 742 C C . LEU A 1 96 ? -1.075 11.144 9.014 1.00 87.44 96 LEU A C 1
ATOM 744 O O . LEU A 1 96 ? -0.601 11.815 9.930 1.00 87.44 96 LEU A O 1
ATOM 748 N N . SER A 1 97 ? -0.354 10.779 7.955 1.00 90.81 97 SER A N 1
ATOM 749 C CA . SER A 1 97 ? 1.046 11.143 7.788 1.00 90.81 97 SER A CA 1
ATOM 750 C C . SER A 1 97 ? 1.278 12.653 7.780 1.00 90.81 97 SER A C 1
ATOM 752 O O . SER A 1 97 ? 2.408 13.064 8.019 1.00 90.81 97 SER A O 1
ATOM 754 N N . LEU A 1 98 ? 0.247 13.480 7.550 1.00 91.12 98 LEU A N 1
ATOM 755 C CA . LEU A 1 98 ? 0.338 14.939 7.618 1.00 91.12 98 LEU A CA 1
ATOM 756 C C . LEU A 1 98 ? 0.612 15.441 9.037 1.00 91.12 98 LEU A C 1
ATOM 758 O O . LEU A 1 98 ? 1.408 16.368 9.192 1.00 91.12 98 LEU A O 1
ATOM 762 N N . SER A 1 99 ? 0.034 14.805 10.057 1.00 87.69 99 SER A N 1
ATOM 763 C CA . SER A 1 99 ? 0.113 15.231 11.461 1.00 87.69 99 SER A CA 1
ATOM 764 C C . SER A 1 99 ? 0.861 14.255 12.375 1.00 87.69 99 SER A C 1
ATOM 766 O O . SER A 1 99 ? 1.257 14.645 13.467 1.00 87.69 99 SER A O 1
ATOM 768 N N . ASN A 1 100 ? 1.133 13.020 11.936 1.00 86.00 100 ASN A N 1
ATOM 769 C CA . ASN A 1 100 ? 1.826 12.004 12.734 1.00 86.00 100 ASN A CA 1
ATOM 770 C C . ASN A 1 100 ? 3.225 11.663 12.157 1.00 86.00 100 ASN A C 1
ATOM 772 O O . ASN A 1 100 ? 3.319 11.028 11.099 1.00 86.00 100 ASN A O 1
ATOM 776 N N . PRO A 1 101 ? 4.333 12.051 12.825 1.00 88.19 101 PRO A N 1
ATOM 777 C CA . PRO A 1 101 ? 5.702 11.800 12.350 1.00 88.19 101 PRO A CA 1
ATOM 778 C C . PRO A 1 101 ? 6.077 10.318 12.200 1.00 88.19 101 PRO A C 1
ATOM 780 O O .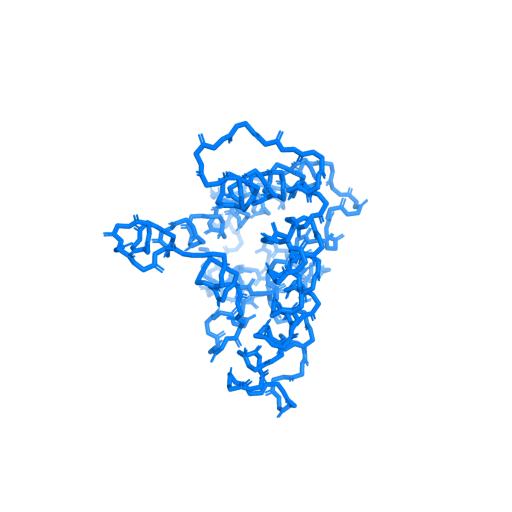 PRO A 1 101 ? 6.811 9.962 11.271 1.00 88.19 101 PRO A O 1
ATOM 783 N N . THR A 1 102 ? 5.561 9.451 13.073 1.00 84.69 102 THR A N 1
ATOM 784 C CA . THR A 1 102 ? 5.813 8.003 13.033 1.00 84.69 102 THR A CA 1
ATOM 785 C C . THR A 1 102 ? 5.213 7.399 11.767 1.00 84.69 102 THR A C 1
ATOM 787 O O . THR A 1 102 ? 5.924 6.772 10.978 1.00 84.69 102 THR A O 1
ATOM 790 N N . VAL A 1 103 ? 3.939 7.696 11.490 1.00 85.75 103 VAL A N 1
ATOM 791 C CA . VAL A 1 103 ? 3.247 7.239 10.271 1.00 85.75 103 VAL A CA 1
ATOM 792 C C . VAL A 1 103 ? 3.867 7.855 9.018 1.00 85.75 103 VAL A C 1
ATOM 794 O O . VAL A 1 103 ? 4.039 7.175 8.009 1.00 85.75 103 VAL A O 1
ATOM 797 N N . ARG A 1 104 ? 4.295 9.123 9.069 1.00 91.50 104 ARG A N 1
ATOM 798 C CA . ARG A 1 104 ? 5.035 9.764 7.969 1.00 91.50 104 ARG A CA 1
ATOM 799 C C . ARG A 1 104 ? 6.321 9.028 7.624 1.00 91.50 104 ARG A C 1
ATOM 801 O O . ARG A 1 104 ? 6.601 8.802 6.445 1.00 91.50 104 ARG A O 1
ATOM 808 N N . THR A 1 105 ? 7.091 8.644 8.637 1.00 90.81 105 THR A N 1
ATOM 809 C CA . THR A 1 105 ? 8.328 7.876 8.464 1.00 90.81 105 THR A CA 1
ATOM 810 C C . THR A 1 105 ? 8.034 6.500 7.873 1.00 90.81 105 THR A C 1
ATOM 812 O O . THR A 1 105 ? 8.706 6.086 6.927 1.00 90.81 105 THR A O 1
ATOM 815 N N . ALA A 1 106 ? 6.993 5.826 8.361 1.00 88.06 106 ALA A N 1
ATOM 816 C CA . ALA A 1 106 ? 6.585 4.520 7.862 1.00 88.06 106 ALA A CA 1
ATOM 817 C C . ALA A 1 106 ? 6.116 4.573 6.393 1.00 88.06 106 ALA A C 1
ATOM 819 O O . ALA A 1 106 ? 6.615 3.815 5.559 1.00 88.06 106 ALA A O 1
ATOM 820 N N . CYS A 1 107 ? 5.273 5.549 6.036 1.00 90.81 107 CYS A N 1
ATOM 821 C CA . CYS A 1 107 ? 4.888 5.847 4.654 1.00 90.81 107 CYS A CA 1
ATOM 822 C C . CYS A 1 107 ? 6.111 6.054 3.755 1.00 90.81 107 CYS A C 1
ATOM 824 O O . CYS A 1 107 ? 6.223 5.420 2.708 1.00 90.81 107 CYS A O 1
ATOM 826 N N . ARG A 1 108 ? 7.054 6.915 4.160 1.00 92.75 108 ARG A N 1
ATOM 827 C CA . ARG A 1 108 ? 8.274 7.181 3.377 1.00 92.75 108 ARG A CA 1
ATOM 828 C C . ARG A 1 108 ? 9.078 5.908 3.119 1.00 92.75 108 ARG A C 1
ATOM 830 O O . ARG A 1 108 ? 9.513 5.700 1.990 1.00 92.75 108 ARG A O 1
ATOM 837 N N . A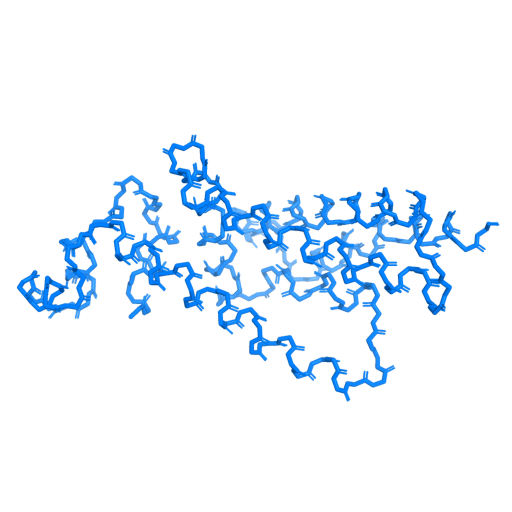RG A 1 109 ? 9.244 5.056 4.136 1.00 91.25 109 ARG A N 1
ATOM 838 C CA . ARG A 1 109 ? 9.945 3.769 4.008 1.00 91.25 109 ARG A CA 1
ATOM 839 C C . ARG A 1 109 ? 9.241 2.836 3.023 1.00 91.25 109 ARG A C 1
ATOM 841 O O . ARG A 1 109 ? 9.907 2.293 2.147 1.00 91.25 109 ARG A O 1
ATOM 848 N N . ARG A 1 110 ? 7.911 2.715 3.101 1.00 89.75 110 ARG A N 1
ATOM 849 C CA . ARG A 1 110 ? 7.117 1.889 2.175 1.00 89.75 110 ARG A CA 1
ATOM 850 C C . ARG A 1 110 ? 7.266 2.346 0.720 1.00 89.75 110 ARG A C 1
ATOM 852 O O . ARG A 1 110 ? 7.617 1.543 -0.138 1.00 89.75 110 ARG A O 1
ATOM 859 N N . PHE A 1 111 ? 7.087 3.640 0.439 1.00 90.81 111 PHE A N 1
ATOM 860 C CA . PHE A 1 111 ? 7.256 4.173 -0.922 1.00 90.81 111 PHE A CA 1
ATOM 861 C C . PHE A 1 111 ? 8.703 4.073 -1.423 1.00 90.81 111 PHE A C 1
ATOM 863 O O . PHE A 1 111 ? 8.932 3.872 -2.613 1.00 90.81 111 PHE A O 1
ATOM 870 N N . ALA A 1 112 ? 9.699 4.208 -0.541 1.00 92.56 112 ALA A N 1
ATOM 871 C CA . ALA A 1 112 ? 11.096 3.983 -0.905 1.00 92.56 112 ALA A CA 1
ATOM 872 C C . ALA A 1 112 ? 11.357 2.520 -1.294 1.00 92.56 112 ALA A C 1
ATOM 874 O O . ALA A 1 112 ? 12.021 2.279 -2.300 1.00 92.56 112 ALA A O 1
ATOM 875 N N . LEU A 1 113 ? 10.795 1.559 -0.553 1.00 90.38 113 LEU A N 1
ATOM 876 C CA . LEU A 1 113 ? 10.888 0.138 -0.884 1.00 90.38 113 LEU A CA 1
ATOM 877 C C . LEU A 1 113 ? 10.222 -0.169 -2.232 1.00 90.38 113 LEU A C 1
ATOM 879 O O . LEU A 1 113 ? 10.858 -0.777 -3.087 1.00 90.38 113 LEU A O 1
ATOM 883 N N . GLY A 1 114 ? 8.997 0.316 -2.455 1.00 90.06 114 GLY A N 1
ATOM 884 C CA . GLY A 1 114 ? 8.288 0.129 -3.725 1.00 90.06 114 GLY A CA 1
ATOM 885 C C . GLY A 1 114 ? 9.048 0.712 -4.921 1.00 90.06 114 GLY A C 1
ATOM 886 O O . GLY A 1 114 ? 9.239 0.023 -5.921 1.00 90.06 114 GLY A O 1
ATOM 887 N N . ARG A 1 115 ? 9.563 1.948 -4.800 1.00 93.50 115 ARG A N 1
ATOM 888 C CA . ARG A 1 115 ? 10.402 2.578 -5.840 1.00 93.50 115 ARG A CA 1
ATOM 889 C C . ARG A 1 115 ? 11.678 1.788 -6.105 1.00 93.50 115 ARG A C 1
ATOM 891 O O . ARG A 1 115 ? 12.060 1.636 -7.259 1.00 93.50 115 ARG A O 1
ATOM 898 N N . ARG A 1 116 ? 12.322 1.268 -5.057 1.00 92.00 116 ARG A N 1
ATOM 899 C CA . ARG A 1 116 ? 13.513 0.425 -5.197 1.00 92.00 116 ARG A CA 1
ATOM 900 C C . ARG A 1 116 ? 13.194 -0.859 -5.961 1.00 92.00 116 ARG A C 1
ATOM 902 O O . ARG A 1 116 ? 13.847 -1.112 -6.961 1.00 92.00 116 ARG A O 1
ATOM 909 N N . MET A 1 117 ? 12.182 -1.614 -5.532 1.00 90.38 117 MET A N 1
ATOM 910 C CA . MET A 1 117 ? 11.790 -2.873 -6.181 1.00 90.38 117 MET A CA 1
ATOM 911 C C . MET A 1 117 ? 11.440 -2.667 -7.654 1.00 90.38 117 MET A C 1
ATOM 913 O O . MET A 1 117 ? 11.874 -3.426 -8.515 1.00 90.38 117 MET A O 1
ATOM 917 N N . LEU A 1 118 ? 10.671 -1.619 -7.952 1.00 92.31 118 LEU A N 1
ATOM 918 C CA . LEU A 1 118 ? 10.271 -1.319 -9.317 1.00 92.31 118 LEU A CA 1
ATOM 919 C C . LEU A 1 118 ? 11.450 -0.830 -10.169 1.00 92.31 118 LEU A C 1
ATOM 921 O O . LEU A 1 118 ? 11.577 -1.233 -11.320 1.00 92.31 118 LEU A O 1
ATOM 925 N N . GLY A 1 119 ? 12.339 -0.019 -9.595 1.00 93.50 119 GLY A N 1
ATOM 926 C CA . GLY A 1 119 ? 13.580 0.388 -10.247 1.00 93.50 119 GLY A CA 1
ATOM 927 C C . GLY A 1 119 ? 14.502 -0.798 -10.537 1.00 93.50 119 GLY A C 1
ATOM 928 O O . GLY A 1 119 ? 15.081 -0.855 -11.613 1.00 93.50 119 GLY A O 1
ATOM 929 N N . ASP A 1 120 ? 14.616 -1.759 -9.616 1.00 92.06 120 ASP A N 1
ATOM 930 C CA . ASP A 1 120 ? 15.433 -2.964 -9.807 1.00 92.06 120 ASP A CA 1
ATOM 931 C C . ASP A 1 120 ? 14.855 -3.834 -10.948 1.00 92.06 120 ASP A C 1
ATOM 933 O O . ASP A 1 120 ? 15.608 -4.358 -11.769 1.00 92.06 120 ASP A O 1
ATOM 937 N N . LEU A 1 121 ? 13.521 -3.912 -11.070 1.00 91.00 121 LEU A N 1
ATOM 938 C CA . LEU A 1 121 ? 12.853 -4.575 -12.200 1.00 91.00 121 LEU A CA 1
ATOM 939 C C . LEU A 1 121 ? 13.092 -3.874 -13.536 1.00 91.00 121 LEU A C 1
ATOM 941 O O . LEU A 1 121 ? 13.325 -4.535 -14.544 1.00 91.00 121 LEU A O 1
ATOM 945 N N . LEU A 1 122 ? 13.017 -2.544 -13.551 1.00 91.88 122 LEU A N 1
ATOM 946 C CA . LEU A 1 122 ? 13.267 -1.740 -14.747 1.00 91.88 122 LEU A CA 1
ATOM 947 C C . LEU A 1 122 ? 14.731 -1.833 -15.192 1.00 91.88 122 LEU A C 1
ATOM 949 O O . LEU A 1 122 ? 15.012 -1.942 -16.384 1.00 91.88 122 LEU A O 1
ATOM 953 N N . ALA A 1 123 ? 15.652 -1.868 -14.230 1.00 92.00 123 ALA A N 1
ATOM 954 C CA . ALA A 1 123 ? 17.068 -2.055 -14.489 1.00 92.00 123 ALA A CA 1
ATOM 955 C C . ALA A 1 123 ? 17.394 -3.471 -14.987 1.00 92.00 123 ALA A C 1
ATOM 957 O O . ALA A 1 123 ? 18.391 -3.646 -15.672 1.00 92.00 123 ALA A O 1
ATOM 958 N N . ASN A 1 124 ? 16.576 -4.485 -14.692 1.00 89.56 124 ASN A N 1
ATOM 959 C CA . ASN A 1 124 ? 16.709 -5.832 -15.260 1.00 89.56 124 ASN A CA 1
ATOM 960 C C . ASN A 1 124 ? 18.145 -6.407 -15.172 1.00 89.56 124 ASN A C 1
ATOM 962 O O . ASN A 1 124 ? 18.715 -6.876 -16.157 1.00 89.56 124 ASN A O 1
ATOM 966 N N . GLY A 1 125 ? 18.765 -6.312 -13.991 1.00 88.31 125 GLY A N 1
ATOM 967 C CA . GLY A 1 125 ? 20.095 -6.870 -13.713 1.00 88.31 125 GLY A CA 1
ATOM 968 C C . GLY A 1 125 ? 21.289 -5.934 -13.950 1.00 88.31 125 GLY A C 1
ATOM 969 O O . GLY A 1 125 ? 22.385 -6.253 -13.490 1.00 88.31 125 GLY A O 1
ATOM 970 N N . ARG A 1 126 ? 21.112 -4.765 -14.587 1.00 93.12 126 ARG A N 1
ATOM 971 C CA . ARG A 1 126 ? 22.142 -3.700 -14.592 1.00 93.12 126 ARG A CA 1
ATOM 972 C C . ARG A 1 126 ? 22.012 -2.779 -13.366 1.00 93.12 126 ARG A C 1
ATOM 974 O O . ARG A 1 126 ? 20.974 -2.783 -12.704 1.00 93.12 126 ARG A O 1
ATOM 981 N N . PRO A 1 127 ? 23.033 -1.957 -13.051 1.00 93.56 127 PRO A N 1
ATOM 982 C CA . PRO A 1 127 ? 22.883 -0.889 -12.069 1.00 93.56 127 PRO A CA 1
ATOM 983 C C . PRO A 1 127 ? 21.721 0.048 -12.422 1.00 93.56 127 PRO A C 1
ATOM 985 O O . PRO A 1 127 ? 21.521 0.392 -13.595 1.00 93.56 127 PRO A O 1
ATOM 988 N N . ARG A 1 128 ? 20.974 0.469 -11.394 1.00 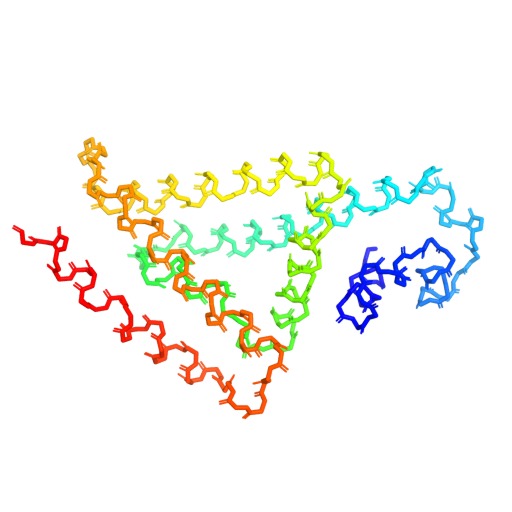93.69 128 ARG A N 1
ATOM 989 C CA . ARG A 1 128 ? 19.872 1.424 -11.546 1.00 93.69 128 ARG A CA 1
ATOM 990 C C . ARG A 1 128 ? 20.386 2.767 -12.055 1.00 93.69 128 ARG A C 1
ATOM 992 O O . ARG A 1 128 ? 21.343 3.323 -11.519 1.00 93.69 128 ARG A O 1
ATOM 999 N N . SER A 1 129 ? 19.721 3.283 -13.078 1.00 94.25 129 SER A N 1
ATOM 1000 C CA . SER A 1 129 ? 19.944 4.612 -13.634 1.00 94.25 129 SER A CA 1
ATOM 1001 C C . SER A 1 129 ? 18.956 5.620 -13.039 1.00 94.25 129 SER A C 1
ATOM 1003 O O . SER A 1 129 ? 17.893 5.253 -12.533 1.00 94.25 129 SER A O 1
ATOM 1005 N N . ARG A 1 130 ? 19.248 6.918 -13.184 1.00 93.44 130 ARG A N 1
ATOM 1006 C CA . ARG A 1 130 ? 18.299 7.987 -12.828 1.00 93.44 130 ARG A CA 1
ATOM 1007 C C . ARG A 1 130 ? 16.980 7.884 -13.611 1.00 93.44 130 ARG A C 1
ATOM 1009 O O . ARG A 1 130 ? 15.934 8.271 -13.099 1.00 93.44 130 ARG A O 1
ATOM 1016 N N . GLN A 1 131 ? 17.018 7.366 -14.839 1.00 92.06 131 GLN A N 1
ATOM 1017 C CA . GLN A 1 131 ? 15.820 7.163 -15.656 1.00 92.06 131 GLN A CA 1
ATOM 1018 C C . GLN A 1 131 ? 14.929 6.058 -15.073 1.00 92.06 131 GLN A C 1
ATOM 1020 O O . GLN A 1 131 ? 13.711 6.219 -15.060 1.00 92.06 131 GLN A O 1
ATOM 1025 N N . ASP A 1 132 ? 15.515 4.981 -14.538 1.00 93.19 132 ASP A N 1
ATOM 1026 C CA . ASP A 1 132 ? 14.772 3.887 -13.892 1.00 93.19 132 ASP A CA 1
ATOM 1027 C C . ASP A 1 132 ? 14.059 4.392 -12.635 1.00 93.19 132 ASP A C 1
ATOM 1029 O O . ASP A 1 132 ? 12.910 4.039 -12.379 1.00 93.19 132 ASP A O 1
ATOM 1033 N N . GLU A 1 133 ? 14.729 5.250 -11.861 1.00 93.00 133 GLU A N 1
ATOM 1034 C CA . GLU A 1 133 ? 14.168 5.847 -10.647 1.00 93.00 133 GLU A CA 1
ATOM 1035 C C . GLU A 1 133 ? 12.974 6.753 -10.958 1.00 93.00 133 GLU A C 1
ATOM 1037 O O . GLU A 1 133 ? 11.921 6.620 -10.329 1.00 93.00 133 GLU A O 1
ATOM 1042 N N . ILE A 1 134 ? 13.107 7.629 -11.960 1.00 93.44 134 ILE A N 1
ATOM 1043 C CA . ILE A 1 134 ? 12.020 8.513 -12.404 1.00 93.44 134 ILE A CA 1
ATOM 1044 C C . ILE A 1 134 ? 10.858 7.691 -12.974 1.00 93.44 134 ILE A C 1
ATOM 1046 O O . ILE A 1 134 ? 9.698 7.968 -12.660 1.00 93.44 134 ILE A O 1
ATOM 1050 N N . ALA A 1 135 ? 11.143 6.667 -13.783 1.00 93.50 135 ALA A N 1
ATOM 1051 C CA . ALA A 1 135 ? 10.118 5.791 -14.341 1.00 93.50 135 ALA A CA 1
ATOM 1052 C C . ALA A 1 135 ? 9.365 5.043 -13.231 1.00 93.50 135 ALA A C 1
ATOM 1054 O O . ALA A 1 135 ? 8.134 5.053 -13.219 1.00 93.50 135 ALA A O 1
ATOM 1055 N N . ALA A 1 136 ? 10.078 4.481 -12.251 1.00 94.50 136 ALA A N 1
ATOM 1056 C CA . ALA A 1 136 ? 9.471 3.817 -11.105 1.00 94.50 136 ALA A CA 1
ATOM 1057 C C . ALA A 1 136 ? 8.569 4.765 -10.297 1.00 94.50 136 ALA A C 1
ATOM 1059 O O . ALA A 1 136 ? 7.434 4.419 -9.966 1.00 94.50 136 ALA A O 1
ATOM 1060 N N . GLU A 1 137 ? 9.046 5.976 -10.001 1.00 95.19 137 GLU A N 1
ATOM 1061 C CA . GLU A 1 137 ? 8.259 6.990 -9.296 1.00 95.19 137 GLU A CA 1
ATOM 1062 C C . GLU A 1 137 ? 7.001 7.392 -10.076 1.00 95.19 137 GLU A C 1
ATOM 1064 O O . GLU A 1 137 ? 5.907 7.416 -9.510 1.00 95.19 137 GLU A O 1
ATOM 1069 N N . THR A 1 138 ? 7.130 7.617 -11.384 1.00 94.94 138 THR A N 1
ATOM 1070 C CA . THR A 1 138 ? 6.009 7.973 -12.266 1.00 94.94 138 THR A CA 1
ATOM 1071 C C . THR A 1 138 ? 4.955 6.867 -12.313 1.00 94.94 138 THR A C 1
ATOM 1073 O O . THR A 1 138 ? 3.760 7.134 -12.181 1.00 94.94 138 THR A O 1
ATOM 1076 N N . MET A 1 139 ? 5.382 5.610 -12.453 1.00 95.31 139 MET A N 1
ATOM 1077 C CA . MET A 1 139 ? 4.483 4.457 -12.497 1.00 95.31 139 MET A CA 1
ATOM 1078 C C . MET A 1 139 ? 3.747 4.240 -11.167 1.00 95.31 139 MET A C 1
ATOM 1080 O O . MET A 1 139 ? 2.553 3.935 -11.169 1.00 95.31 139 MET A O 1
ATOM 1084 N N . ILE A 1 140 ? 4.427 4.434 -10.032 1.00 95.00 140 ILE A N 1
ATOM 1085 C CA . ILE A 1 140 ? 3.800 4.367 -8.705 1.00 95.00 140 ILE A CA 1
ATOM 1086 C C . ILE A 1 140 ? 2.787 5.501 -8.535 1.00 95.00 140 ILE A C 1
ATOM 1088 O O . ILE A 1 140 ? 1.670 5.244 -8.097 1.00 95.00 140 ILE A O 1
ATOM 1092 N N . ALA A 1 141 ? 3.129 6.733 -8.918 1.00 95.25 141 ALA A N 1
ATOM 1093 C CA . ALA A 1 141 ? 2.206 7.864 -8.833 1.00 95.25 141 ALA A CA 1
ATOM 1094 C C . ALA A 1 141 ? 0.937 7.639 -9.678 1.00 95.25 141 ALA A C 1
ATOM 1096 O O . ALA A 1 141 ? -0.176 7.880 -9.210 1.00 95.25 141 ALA A O 1
ATOM 1097 N N . ALA A 1 142 ? 1.096 7.118 -10.897 1.00 94.69 142 ALA A N 1
ATOM 1098 C CA . ALA A 1 142 ? -0.004 6.760 -11.789 1.00 94.69 142 ALA A CA 1
ATOM 1099 C C . ALA A 1 142 ? -0.922 5.679 -11.189 1.00 94.69 142 ALA A C 1
ATOM 1101 O O . ALA A 1 142 ? -2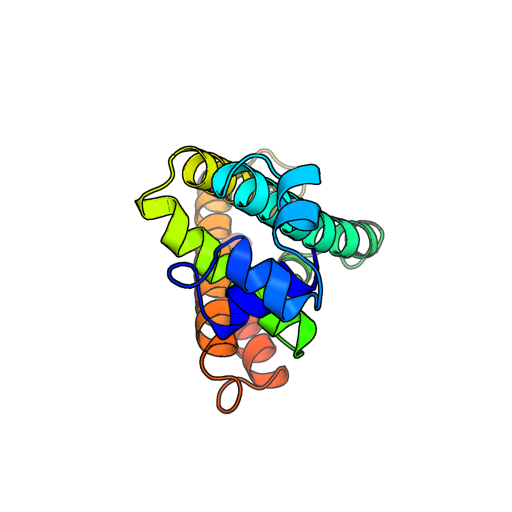.147 5.826 -11.178 1.00 94.69 142 ALA A O 1
ATOM 1102 N N . MET A 1 143 ? -0.330 4.608 -10.654 1.00 95.06 143 MET A N 1
ATOM 1103 C CA . MET A 1 143 ? -1.062 3.534 -9.983 1.00 95.06 143 MET A CA 1
ATOM 1104 C C . MET A 1 143 ? -1.803 4.050 -8.737 1.00 95.06 143 MET A C 1
ATOM 1106 O O . MET A 1 143 ? -2.977 3.727 -8.571 1.00 95.06 143 MET A O 1
ATOM 1110 N N . GLU A 1 144 ? -1.175 4.887 -7.900 1.00 94.88 144 GLU A N 1
ATOM 1111 C CA . GLU A 1 144 ? -1.808 5.459 -6.697 1.00 94.88 144 GLU A CA 1
ATOM 1112 C C . GLU A 1 144 ? -3.044 6.279 -7.081 1.00 94.88 144 GLU A C 1
ATOM 1114 O O . GLU A 1 144 ? -4.091 6.160 -6.445 1.00 94.88 144 GLU A O 1
ATOM 1119 N N . GLY A 1 145 ? -2.955 7.058 -8.165 1.00 96.19 145 GLY A N 1
ATOM 1120 C CA . GLY A 1 145 ? -4.090 7.801 -8.707 1.00 96.19 145 GLY A CA 1
ATOM 1121 C C . GLY A 1 145 ? -5.269 6.892 -9.063 1.00 96.19 145 GLY A C 1
ATOM 1122 O O . GLY A 1 145 ? -6.396 7.164 -8.650 1.00 96.19 145 GLY A O 1
ATOM 1123 N N . ILE A 1 146 ? -5.020 5.785 -9.776 1.00 97.19 146 ILE A N 1
ATOM 1124 C CA . ILE A 1 146 ? -6.062 4.794 -10.098 1.00 97.19 146 ILE A CA 1
ATOM 1125 C C . ILE A 1 146 ? -6.655 4.207 -8.817 1.00 97.19 146 ILE A C 1
ATOM 1127 O O . ILE A 1 146 ? -7.875 4.152 -8.680 1.00 97.19 146 ILE A O 1
ATOM 1131 N N . THR A 1 147 ? -5.805 3.787 -7.883 1.00 96.81 147 THR A N 1
ATOM 1132 C CA . THR A 1 147 ? -6.211 3.144 -6.630 1.00 96.81 147 THR A CA 1
ATOM 1133 C C . THR A 1 147 ? -7.107 4.051 -5.791 1.00 96.81 147 THR A C 1
ATOM 1135 O O . THR A 1 147 ? -8.160 3.607 -5.338 1.00 96.81 147 THR A O 1
ATOM 1138 N N . ILE A 1 148 ? -6.756 5.331 -5.638 1.00 96.44 148 ILE A N 1
ATOM 1139 C CA . ILE A 1 148 ? -7.563 6.303 -4.887 1.00 96.44 148 ILE A CA 1
ATOM 1140 C C . ILE A 1 148 ? -8.904 6.548 -5.582 1.00 96.44 148 ILE A C 1
ATOM 1142 O O . ILE A 1 148 ? -9.951 6.454 -4.942 1.00 96.44 148 ILE A O 1
ATOM 1146 N N . MET A 1 149 ? -8.893 6.824 -6.891 1.00 97.19 149 MET A N 1
ATOM 1147 C CA . MET A 1 149 ? -10.130 7.072 -7.639 1.00 97.19 149 MET A CA 1
ATOM 1148 C C . MET A 1 149 ? -11.068 5.860 -7.595 1.00 97.19 149 MET A C 1
ATOM 1150 O O . MET A 1 149 ? -12.271 6.014 -7.400 1.00 97.19 149 MET A O 1
ATOM 1154 N N . ALA A 1 150 ? -10.518 4.653 -7.721 1.00 97.62 150 ALA A N 1
ATOM 1155 C CA . ALA A 1 150 ? -11.294 3.425 -7.692 1.00 97.62 150 ALA A CA 1
ATOM 1156 C C . ALA A 1 150 ? -11.814 3.056 -6.299 1.00 97.62 150 ALA A C 1
ATOM 1158 O O . ALA A 1 150 ? -12.907 2.504 -6.180 1.00 97.62 150 ALA A O 1
ATOM 1159 N N . ALA A 1 151 ? -11.065 3.381 -5.243 1.00 96.06 151 ALA A N 1
ATOM 1160 C CA . ALA A 1 151 ? -11.510 3.166 -3.873 1.00 96.06 151 ALA A CA 1
ATOM 1161 C C . ALA A 1 151 ? -12.707 4.058 -3.498 1.00 96.06 151 ALA A C 1
ATOM 1163 O O . ALA A 1 151 ? -13.600 3.609 -2.771 1.00 96.06 151 ALA A O 1
ATOM 1164 N N . LEU A 1 152 ? -12.718 5.294 -4.011 1.00 95.25 152 LEU A N 1
ATOM 1165 C CA . LEU A 1 152 ? -13.723 6.319 -3.717 1.00 95.25 152 LEU A CA 1
ATOM 1166 C C . LEU A 1 152 ? -14.946 6.282 -4.649 1.00 95.25 152 LEU A C 1
ATOM 1168 O O . LEU A 1 152 ? -16.029 6.671 -4.225 1.00 95.25 152 LEU A O 1
ATOM 1172 N N . ASP A 1 153 ? -14.804 5.794 -5.884 1.00 96.38 153 ASP A N 1
ATOM 1173 C CA . ASP A 1 153 ? -15.904 5.649 -6.851 1.00 96.38 153 ASP A CA 1
ATOM 1174 C C . ASP A 1 153 ? -15.898 4.245 -7.498 1.00 96.38 153 ASP A C 1
ATOM 1176 O O . ASP A 1 153 ? -15.585 4.080 -8.687 1.00 96.38 153 ASP A O 1
ATOM 1180 N N . PRO A 1 154 ? -16.235 3.193 -6.724 1.00 93.69 154 PRO A N 1
ATOM 1181 C CA . PRO A 1 154 ? -16.227 1.818 -7.224 1.00 93.69 154 PRO A CA 1
ATOM 1182 C C . PRO A 1 154 ? -17.273 1.571 -8.325 1.00 93.69 154 PRO A C 1
ATOM 1184 O O . PRO A 1 154 ? -17.117 0.637 -9.111 1.00 93.69 154 PRO A O 1
ATOM 1187 N N . GLY A 1 155 ? -18.314 2.410 -8.424 1.00 94.38 155 GLY A N 1
ATOM 1188 C CA . GLY A 1 155 ? -19.317 2.327 -9.489 1.00 94.38 155 GLY A CA 1
ATOM 1189 C C . GLY A 1 155 ? -18.746 2.705 -10.858 1.00 94.38 155 GLY A C 1
ATOM 1190 O O . GLY A 1 155 ? -19.007 2.032 -11.857 1.00 94.38 155 GLY A O 1
ATOM 1191 N N . ARG A 1 156 ? -17.909 3.749 -10.919 1.00 95.25 156 ARG A N 1
ATOM 1192 C CA . ARG A 1 156 ? -17.219 4.163 -12.152 1.00 95.25 156 ARG A CA 1
ATOM 1193 C C . ARG A 1 156 ? -16.026 3.276 -12.492 1.00 95.25 156 ARG A C 1
ATOM 1195 O O . ARG A 1 156 ? -15.728 3.086 -13.681 1.00 95.25 156 ARG A O 1
ATOM 1202 N N . TRP A 1 157 ? -15.332 2.775 -11.473 1.00 97.56 157 TRP A N 1
ATOM 1203 C CA . TRP A 1 157 ? -14.052 2.078 -11.579 1.00 97.56 157 TRP A CA 1
ATOM 1204 C C . TRP A 1 157 ? -14.172 0.570 -11.365 1.00 97.56 157 TRP A C 1
ATOM 1206 O O . TRP A 1 157 ? -13.635 0.008 -10.410 1.00 97.56 157 TRP A O 1
ATOM 1216 N N . SER A 1 158 ? -14.805 -0.112 -12.321 1.00 97.19 158 SER A N 1
ATOM 1217 C CA . SER A 1 158 ? -14.800 -1.577 -12.354 1.00 97.19 158 SER A CA 1
ATOM 1218 C C . SER A 1 158 ? -13.372 -2.144 -12.394 1.00 97.19 158 SER A C 1
ATOM 1220 O O . SER A 1 158 ? -12.443 -1.506 -12.901 1.00 97.19 158 SER A O 1
ATOM 1222 N N . ALA A 1 159 ? -13.193 -3.385 -11.934 1.00 96.62 159 ALA A N 1
ATOM 1223 C CA . ALA A 1 159 ? -11.898 -4.071 -11.970 1.00 96.62 159 ALA A CA 1
ATOM 1224 C C . ALA A 1 159 ? -11.267 -4.083 -13.376 1.00 96.62 159 ALA A C 1
ATOM 1226 O O . ALA A 1 159 ? -10.058 -3.903 -13.531 1.00 96.62 159 ALA A O 1
ATOM 1227 N N . GLN A 1 160 ? -12.090 -4.257 -14.415 1.00 96.62 160 GLN A N 1
ATOM 1228 C CA . GLN A 1 160 ? -11.644 -4.191 -15.805 1.00 96.62 160 GLN A CA 1
ATOM 1229 C C . GLN A 1 160 ? -11.109 -2.800 -16.159 1.00 96.62 160 GLN A C 1
ATOM 1231 O O . GLN A 1 160 ? -10.033 -2.697 -16.746 1.00 96.62 160 GLN A O 1
ATOM 1236 N N . ARG A 1 161 ? -11.820 -1.736 -15.768 1.00 97.56 161 ARG A N 1
ATOM 1237 C CA . ARG A 1 161 ? -11.408 -0.356 -16.039 1.00 97.56 161 ARG A CA 1
ATOM 1238 C C . ARG A 1 161 ? -10.097 -0.003 -15.346 1.00 97.56 161 ARG A C 1
ATOM 1240 O O . ARG A 1 161 ? -9.240 0.617 -15.964 1.00 97.56 161 ARG A O 1
ATOM 1247 N N . GLN A 1 162 ? -9.921 -0.429 -14.095 1.00 97.94 162 GLN A N 1
ATOM 1248 C CA . GLN A 1 162 ? -8.676 -0.226 -13.348 1.00 97.94 162 GLN A CA 1
ATOM 1249 C C . GLN A 1 162 ? -7.481 -0.864 -14.073 1.00 97.94 162 GLN A C 1
ATOM 1251 O O . GLN A 1 162 ? -6.465 -0.209 -14.297 1.00 97.94 162 GLN A O 1
ATOM 1256 N N . ARG A 1 163 ? -7.621 -2.124 -14.514 1.00 95.94 163 ARG A N 1
ATOM 1257 C CA . ARG A 1 163 ? -6.572 -2.840 -15.263 1.00 95.94 163 ARG A CA 1
ATOM 1258 C C . ARG A 1 163 ? -6.280 -2.196 -16.617 1.00 95.94 163 ARG A C 1
ATOM 1260 O O . ARG A 1 163 ? -5.117 -2.080 -16.991 1.00 95.94 163 ARG A O 1
ATOM 1267 N N . GLN A 1 164 ? -7.316 -1.771 -17.343 1.00 96.25 164 GLN A N 1
ATOM 1268 C CA . GLN A 1 164 ? -7.165 -1.072 -18.622 1.00 96.25 164 GLN A CA 1
ATOM 1269 C C . GLN A 1 164 ? -6.441 0.266 -18.452 1.00 96.25 164 GLN A C 1
ATOM 1271 O O . GLN A 1 164 ? -5.521 0.549 -19.213 1.00 96.25 164 GLN A O 1
ATOM 1276 N N . ALA A 1 165 ? -6.805 1.055 -17.438 1.00 96.81 165 ALA A N 1
ATOM 1277 C CA . ALA A 1 165 ? -6.145 2.321 -17.136 1.00 96.81 165 ALA A CA 1
ATOM 1278 C C . ALA A 1 165 ? -4.673 2.116 -16.758 1.00 96.81 165 ALA A C 1
ATOM 1280 O O . ALA A 1 165 ? -3.808 2.814 -17.282 1.00 96.81 165 ALA A O 1
ATOM 1281 N N . LEU A 1 166 ? -4.373 1.124 -15.910 1.00 95.94 166 LEU A N 1
ATOM 1282 C CA . LEU A 1 166 ? -2.993 0.797 -15.554 1.00 95.94 166 LEU A CA 1
ATOM 1283 C C . LEU A 1 166 ? -2.193 0.398 -16.798 1.00 95.94 166 LEU A C 1
ATOM 1285 O O . LEU A 1 166 ? -1.117 0.937 -17.028 1.00 95.94 166 LEU A O 1
ATOM 1289 N N . LYS A 1 167 ? -2.733 -0.494 -17.636 1.00 94.44 167 LYS A N 1
ATOM 1290 C CA . LYS A 1 167 ? -2.083 -0.906 -18.885 1.00 94.44 167 LYS A CA 1
ATOM 1291 C C . LYS A 1 167 ? -1.804 0.291 -19.802 1.00 94.44 167 LYS A C 1
ATOM 1293 O O . LYS A 1 167 ? -0.668 0.454 -20.233 1.00 94.44 167 LYS A O 1
ATOM 1298 N N . ALA A 1 168 ? -2.802 1.143 -20.037 1.00 94.75 168 ALA A N 1
ATOM 1299 C CA . ALA A 1 168 ? -2.674 2.321 -20.893 1.00 94.75 168 ALA A CA 1
ATOM 1300 C C . ALA A 1 168 ? -1.622 3.325 -20.383 1.00 94.75 168 ALA A C 1
ATOM 1302 O O . ALA A 1 168 ? -0.951 3.966 -21.185 1.00 94.75 168 ALA A O 1
ATOM 1303 N N . LEU A 1 169 ? -1.449 3.448 -19.061 1.00 92.75 169 LEU A N 1
ATOM 1304 C CA . LEU A 1 169 ? -0.401 4.286 -18.466 1.00 92.75 169 LEU A CA 1
ATOM 1305 C C . LEU A 1 169 ? 0.989 3.643 -18.562 1.00 92.75 169 LEU A C 1
ATOM 1307 O O . LEU A 1 169 ? 1.975 4.348 -18.767 1.00 92.75 169 LEU A O 1
ATOM 1311 N N . LEU A 1 170 ? 1.086 2.319 -18.414 1.00 91.06 170 LEU A N 1
ATOM 1312 C CA . LEU A 1 170 ? 2.368 1.611 -18.418 1.00 91.06 170 LEU A CA 1
ATOM 1313 C C . LEU A 1 170 ? 2.958 1.421 -19.816 1.00 91.06 170 LEU A C 1
ATOM 1315 O O . LEU A 1 170 ? 4.177 1.466 -19.948 1.00 91.06 170 LEU A O 1
ATOM 1319 N N . GLU A 1 171 ? 2.137 1.215 -20.845 1.00 91.00 171 GLU A N 1
ATOM 1320 C CA . GLU A 1 171 ? 2.600 0.988 -22.223 1.00 91.00 171 GLU A CA 1
ATOM 1321 C C . GLU A 1 171 ? 3.603 2.043 -22.732 1.00 91.00 171 GLU A C 1
ATOM 1323 O O . GLU A 1 171 ? 4.718 1.653 -23.096 1.00 91.00 171 GLU A O 1
ATOM 1328 N N . PRO A 1 172 ? 3.297 3.357 -22.720 1.00 89.62 172 PRO A N 1
ATOM 1329 C CA . PRO A 1 172 ? 4.235 4.367 -23.208 1.00 89.62 172 PRO A CA 1
ATOM 1330 C C . PRO A 1 172 ? 5.477 4.494 -22.316 1.00 89.62 172 PRO A C 1
ATOM 1332 O O . PRO A 1 172 ? 6.578 4.694 -22.825 1.00 89.62 172 PRO A O 1
ATOM 1335 N N . LEU A 1 173 ? 5.325 4.333 -20.996 1.00 86.06 173 LEU A N 1
ATOM 1336 C CA . LEU A 1 173 ? 6.437 4.420 -20.046 1.00 86.06 173 LEU A CA 1
ATOM 1337 C C . LEU A 1 173 ? 7.425 3.261 -20.217 1.00 86.06 173 LEU A C 1
ATOM 1339 O O . LEU A 1 173 ? 8.631 3.467 -20.145 1.00 86.06 173 LEU A O 1
ATOM 1343 N N . LEU A 1 174 ? 6.926 2.050 -20.470 1.00 87.19 174 LEU A N 1
ATOM 1344 C CA . LEU A 1 174 ? 7.762 0.881 -20.738 1.00 87.19 174 LEU A CA 1
ATOM 1345 C C . LEU A 1 174 ? 8.418 0.956 -22.120 1.00 87.19 174 LEU A C 1
ATOM 1347 O O . LEU A 1 174 ? 9.566 0.541 -22.255 1.00 87.19 174 LEU A O 1
ATOM 1351 N N . ALA A 1 175 ? 7.724 1.488 -23.130 1.00 86.94 175 ALA A N 1
ATOM 1352 C CA . ALA A 1 175 ? 8.293 1.683 -24.462 1.00 86.94 175 ALA A CA 1
ATOM 1353 C C . ALA A 1 175 ? 9.471 2.671 -24.434 1.00 86.94 175 ALA A C 1
ATOM 1355 O O . ALA A 1 175 ? 10.557 2.328 -24.893 1.00 86.94 175 ALA A O 1
ATOM 1356 N N . ALA A 1 176 ? 9.287 3.839 -23.807 1.00 81.50 176 ALA A N 1
ATOM 1357 C CA . ALA A 1 176 ? 10.325 4.864 -23.661 1.00 81.50 176 ALA A CA 1
ATOM 1358 C C . ALA A 1 176 ? 11.509 4.436 -22.773 1.00 81.50 176 ALA A C 1
ATOM 1360 O O . ALA A 1 176 ? 12.547 5.090 -22.766 1.00 81.50 176 ALA A O 1
ATOM 1361 N N . HIS A 1 177 ? 11.346 3.372 -21.982 1.00 76.75 177 HIS A N 1
ATOM 1362 C CA . HIS A 1 177 ? 12.405 2.832 -21.129 1.00 76.75 177 HIS A CA 1
ATOM 1363 C C . HIS A 1 177 ? 13.250 1.748 -21.814 1.00 76.75 177 HIS A C 1
ATOM 1365 O O . HIS A 1 177 ? 14.335 1.423 -21.339 1.00 76.75 177 HIS A O 1
ATOM 1371 N N . ARG A 1 178 ? 12.742 1.147 -22.898 1.00 75.12 178 ARG A N 1
ATOM 1372 C CA . ARG A 1 178 ? 13.450 0.120 -23.684 1.00 75.12 178 ARG A CA 1
ATOM 1373 C C . AR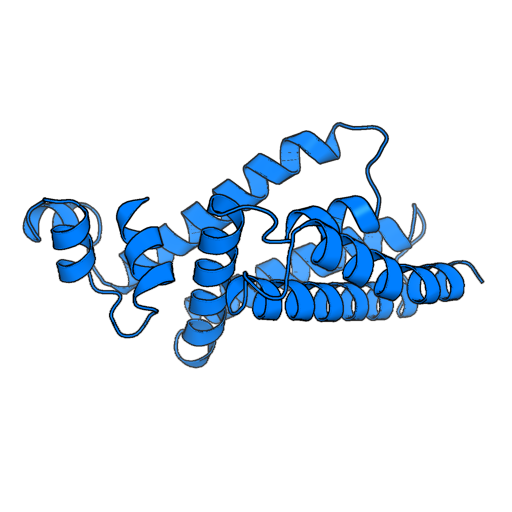G A 1 178 ? 14.274 0.706 -24.833 1.00 75.12 178 ARG A C 1
ATOM 1375 O O . ARG A 1 178 ? 15.147 0.005 -25.336 1.00 75.12 178 ARG A O 1
ATOM 1382 N N . SER A 1 179 ? 13.939 1.920 -25.268 1.00 57.84 179 SER A N 1
ATOM 1383 C CA . SER A 1 179 ? 14.643 2.706 -26.290 1.00 57.84 179 SER A CA 1
ATOM 1384 C C . SER A 1 179 ? 15.853 3.423 -25.712 1.00 57.84 179 SER A C 1
ATOM 1386 O O . SER A 1 179 ? 16.910 3.393 -26.371 1.00 57.84 179 SER A O 1
#

Secondary structure (DSSP, 8-state):
-HHHHHHHHHHTTTT--HHHHHHHTTS-HHHHHHH-SSHHHHHHHHHHHHHHHHHHHHHHHHTSTT--HHHHHHTTS--SHHHHHHHHHHHHHHHHTTT-HHHHHHHHHHHHHHHHHHHHHHHTTSPPPHHHHHHHHHHHHHHHHHHHHHHH-TTT--HHHHHHHHHHHHHHHHHHHH-

pLDDT: mean 88.88, std 8.32, range [53.62, 97.94]

Sequence (179 aa):
MQCAFQVLARDGLESFAMRRVAQEAGCTIGLINHWFSSKEDLVTAAWNEALERENARSADVLSTDAFSVASLLARSLPINEALRQEALVWLAFRALSLSNPTVRTACRRRFALGRRMLGDLLANGRPRSRQDEIAAETMIAAMEGITIMAALDPGRWSAQRQRQALKALLEPLLAAHRS